Protein AF-A0A4P6FQG2-F1 (afdb_monomer_lite)

Sequence (62 aa):
MRIMTHSAEALLAEAATCRRIAAGMGADPLALSLIEMAEDYEARAAALTPAPMLIAAPDQPA

Secondary structure (DSSP, 8-state):
-------HHHHHHHHHHHHHHHHHHTT-HHHHHHHHHHHHHHHHHHHHS-------------

pLDDT: mean 78.24, std 19.45, range [36.5, 95.06]

Radius of gyration: 17.21 Å; chains: 1; bounding box: 33×42×47 Å

Structure (mmCIF, N/CA/C/O backbone):
data_AF-A0A4P6FQG2-F1
#
_entry.id   AF-A0A4P6FQG2-F1
#
loop_
_atom_site.group_PDB
_atom_site.id
_atom_site.type_symbol
_atom_site.label_atom_id
_atom_site.label_alt_id
_atom_site.label_comp_id
_atom_site.label_asym_id
_atom_site.label_entity_id
_atom_site.label_seq_id
_atom_site.pdbx_PDB_ins_code
_atom_site.Cartn_x
_atom_site.Cartn_y
_atom_site.Cartn_z
_atom_site.occupancy
_atom_site.B_iso_or_equiv
_atom_site.auth_seq_id
_atom_site.auth_comp_id
_atom_site.auth_asym_id
_atom_site.auth_atom_id
_atom_site.pdbx_PDB_model_num
ATOM 1 N N . MET A 1 1 ? 17.993 -18.842 1.288 1.00 36.50 1 MET A N 1
ATOM 2 C CA . MET A 1 1 ? 17.768 -17.382 1.340 1.00 36.50 1 MET A CA 1
ATOM 3 C C . MET A 1 1 ? 17.137 -16.988 0.008 1.00 36.50 1 MET A C 1
ATOM 5 O O . MET A 1 1 ? 17.831 -17.014 -0.998 1.00 36.50 1 MET A O 1
ATOM 9 N N . ARG A 1 2 ? 15.802 -16.850 -0.061 1.00 41.41 2 ARG A N 1
ATOM 10 C CA . ARG A 1 2 ? 15.097 -16.615 -1.337 1.00 41.41 2 ARG A CA 1
ATOM 11 C C . ARG A 1 2 ? 15.258 -15.146 -1.716 1.00 41.41 2 ARG A C 1
ATOM 13 O O . ARG A 1 2 ? 14.799 -14.282 -0.980 1.00 41.41 2 ARG A O 1
ATOM 20 N N . ILE A 1 3 ? 15.917 -14.889 -2.841 1.00 48.22 3 ILE A N 1
ATOM 21 C CA . ILE A 1 3 ? 15.905 -13.591 -3.516 1.00 48.22 3 ILE A CA 1
ATOM 22 C C . ILE A 1 3 ? 14.455 -13.390 -3.970 1.00 48.22 3 ILE A C 1
ATOM 24 O O . ILE A 1 3 ? 14.015 -14.021 -4.928 1.00 48.22 3 ILE A O 1
ATOM 28 N N . MET A 1 4 ? 13.673 -12.626 -3.206 1.00 49.88 4 MET A N 1
ATOM 29 C CA . MET A 1 4 ? 12.330 -12.229 -3.619 1.00 49.88 4 MET A CA 1
ATOM 30 C C . MET A 1 4 ? 12.519 -11.102 -4.626 1.00 49.88 4 MET A C 1
ATOM 32 O O . MET A 1 4 ? 12.817 -9.967 -4.262 1.00 49.88 4 MET A O 1
ATOM 36 N N . THR A 1 5 ? 12.449 -11.432 -5.909 1.00 57.12 5 THR A N 1
ATOM 37 C CA . THR A 1 5 ? 12.404 -10.443 -6.980 1.00 57.12 5 THR A CA 1
ATOM 38 C C . THR A 1 5 ? 11.107 -9.660 -6.791 1.00 57.12 5 THR A C 1
ATOM 40 O O . THR A 1 5 ? 10.029 -10.155 -7.111 1.00 57.12 5 THR A O 1
ATOM 43 N N . HIS A 1 6 ? 11.181 -8.479 -6.178 1.00 63.94 6 HIS A N 1
ATOM 44 C CA . HIS A 1 6 ? 10.025 -7.598 -6.037 1.00 63.94 6 HIS A CA 1
ATOM 45 C C . HIS A 1 6 ? 9.696 -7.028 -7.420 1.00 63.94 6 HIS A C 1
ATOM 47 O O . HIS A 1 6 ? 10.201 -5.975 -7.796 1.00 63.94 6 HIS A O 1
ATOM 53 N N . SER A 1 7 ? 8.908 -7.760 -8.208 1.00 84.94 7 SER A N 1
ATOM 54 C CA . SER A 1 7 ? 8.330 -7.255 -9.456 1.00 84.94 7 SER A CA 1
ATOM 55 C C . SER A 1 7 ? 7.451 -6.036 -9.168 1.00 84.94 7 SER A C 1
ATOM 57 O O . SER A 1 7 ? 6.903 -5.921 -8.069 1.00 84.94 7 SER A O 1
ATOM 59 N N . ALA A 1 8 ? 7.252 -5.161 -10.159 1.00 86.06 8 ALA A N 1
ATOM 60 C CA . ALA A 1 8 ? 6.355 -4.009 -10.027 1.00 86.06 8 ALA A CA 1
ATOM 61 C C . ALA A 1 8 ? 4.959 -4.420 -9.516 1.00 86.06 8 ALA A C 1
ATOM 63 O O . ALA A 1 8 ? 4.433 -3.808 -8.594 1.00 86.06 8 ALA A O 1
ATOM 64 N N . GLU A 1 9 ? 4.409 -5.527 -10.022 1.00 88.62 9 GLU A N 1
ATOM 65 C CA . GLU A 1 9 ? 3.132 -6.087 -9.555 1.00 88.62 9 GLU A CA 1
ATOM 66 C C . GLU A 1 9 ? 3.143 -6.483 -8.071 1.00 88.62 9 GLU A C 1
ATOM 68 O O . GLU A 1 9 ? 2.170 -6.239 -7.361 1.00 88.62 9 GLU A O 1
ATOM 73 N N . ALA A 1 10 ? 4.244 -7.060 -7.577 1.00 89.31 10 ALA A N 1
ATOM 74 C CA . ALA A 1 10 ? 4.366 -7.445 -6.173 1.00 89.31 10 ALA A CA 1
ATOM 75 C C . ALA A 1 10 ? 4.417 -6.212 -5.260 1.00 89.31 10 ALA A C 1
ATOM 77 O O . ALA A 1 10 ? 3.788 -6.202 -4.209 1.00 89.31 10 ALA A O 1
ATOM 78 N N . LEU A 1 11 ? 5.114 -5.154 -5.682 1.00 90.50 11 LEU A N 1
ATOM 79 C CA . LEU A 1 11 ? 5.153 -3.886 -4.951 1.00 90.50 11 LEU A CA 1
ATOM 80 C C . LEU A 1 11 ? 3.775 -3.209 -4.914 1.00 90.50 11 LEU A C 1
ATOM 82 O O . LEU A 1 11 ? 3.355 -2.747 -3.858 1.00 90.50 11 LEU A O 1
ATOM 86 N N . LEU A 1 12 ? 3.027 -3.218 -6.022 1.00 92.31 12 LEU A N 1
ATOM 87 C CA . LEU A 1 12 ? 1.656 -2.692 -6.044 1.00 92.31 12 LEU A CA 1
ATOM 88 C C . LEU A 1 12 ? 0.708 -3.499 -5.143 1.00 92.31 12 LEU A C 1
ATOM 90 O O . LEU A 1 12 ? -0.151 -2.921 -4.475 1.00 92.31 12 LEU A O 1
ATOM 94 N N . ALA A 1 13 ? 0.866 -4.825 -5.085 1.00 92.62 13 ALA A N 1
ATOM 95 C CA . ALA A 1 13 ? 0.084 -5.676 -4.187 1.00 92.62 13 ALA A CA 1
ATOM 96 C C . ALA A 1 13 ? 0.374 -5.379 -2.701 1.00 92.62 13 ALA A C 1
ATOM 98 O O . ALA A 1 13 ? -0.556 -5.319 -1.886 1.00 92.62 13 ALA A O 1
ATOM 99 N N . GLU A 1 14 ? 1.641 -5.144 -2.354 1.00 92.38 14 GLU A N 1
ATOM 100 C CA . GLU A 1 14 ? 2.049 -4.727 -1.007 1.00 92.38 14 GLU A CA 1
ATOM 101 C C . GLU A 1 14 ? 1.489 -3.335 -0.670 1.00 92.38 14 GLU A C 1
ATOM 103 O O . GLU A 1 14 ? 0.859 -3.168 0.375 1.00 92.38 14 GLU A O 1
ATOM 108 N N . ALA A 1 15 ? 1.587 -2.366 -1.589 1.00 94.44 15 ALA A N 1
ATOM 109 C CA . ALA A 1 15 ? 1.010 -1.030 -1.417 1.00 94.44 15 ALA A CA 1
ATOM 110 C C . ALA A 1 15 ? -0.502 -1.074 -1.140 1.00 94.44 15 ALA A C 1
ATOM 112 O O . ALA A 1 15 ? -1.000 -0.453 -0.195 1.00 94.44 15 ALA A O 1
ATOM 113 N N . ALA A 1 16 ? -1.242 -1.864 -1.923 1.00 94.50 16 ALA A N 1
ATOM 114 C CA . ALA A 1 16 ? -2.678 -2.049 -1.735 1.00 94.50 16 ALA A CA 1
ATOM 115 C C . ALA A 1 16 ? -3.011 -2.680 -0.372 1.00 94.50 16 ALA A C 1
ATOM 117 O O . ALA A 1 16 ? -4.022 -2.334 0.248 1.00 94.50 16 ALA A O 1
ATOM 118 N N . THR A 1 17 ? -2.162 -3.590 0.111 1.00 94.44 17 THR A N 1
ATOM 119 C CA . THR A 1 17 ? -2.311 -4.209 1.433 1.00 94.44 17 THR A CA 1
ATOM 120 C C . THR A 1 17 ? -2.100 -3.181 2.541 1.00 94.44 17 THR A C 1
ATOM 122 O O . THR A 1 17 ? -2.962 -3.055 3.414 1.00 94.44 17 THR A O 1
ATOM 125 N N . CYS A 1 18 ? -1.034 -2.380 2.463 1.00 93.50 18 CYS A N 1
ATOM 126 C CA . CYS A 1 18 ? -0.766 -1.290 3.400 1.00 93.50 18 CYS A CA 1
ATOM 127 C C . CYS A 1 18 ? -1.937 -0.295 3.473 1.00 93.50 18 CYS A C 1
ATOM 129 O O . CYS A 1 18 ? -2.415 0.003 4.569 1.00 93.50 18 CYS A O 1
ATOM 131 N N . ARG A 1 19 ? -2.486 0.136 2.327 1.00 93.38 19 ARG A N 1
ATOM 132 C CA . ARG A 1 19 ? -3.647 1.048 2.297 1.00 93.38 19 ARG A CA 1
ATOM 133 C C . ARG A 1 19 ? -4.910 0.430 2.895 1.00 93.38 19 ARG A C 1
ATOM 135 O O . ARG A 1 19 ? -5.655 1.117 3.590 1.00 93.38 19 ARG A O 1
ATOM 142 N N . ARG A 1 20 ? -5.160 -0.861 2.652 1.00 95.06 20 ARG A N 1
ATOM 143 C CA . ARG A 1 20 ? -6.323 -1.564 3.221 1.00 95.06 20 ARG A CA 1
ATOM 144 C C . ARG A 1 20 ? -6.232 -1.652 4.743 1.00 95.06 20 ARG A C 1
ATOM 146 O O . ARG A 1 20 ? -7.238 -1.446 5.416 1.00 95.06 20 ARG A O 1
ATOM 153 N N . ILE A 1 21 ? -5.043 -1.942 5.272 1.00 94.06 21 ILE A N 1
ATOM 154 C CA . ILE A 1 21 ? -4.806 -1.981 6.718 1.00 94.06 21 ILE A CA 1
ATOM 155 C C . ILE A 1 21 ? -4.971 -0.575 7.301 1.00 94.06 21 ILE A C 1
ATOM 157 O O . ILE A 1 21 ? -5.761 -0.409 8.225 1.00 94.06 21 ILE A O 1
ATOM 161 N N . ALA A 1 22 ? -4.330 0.440 6.709 1.00 93.00 22 ALA A N 1
ATOM 162 C CA . ALA A 1 22 ? -4.452 1.833 7.141 1.00 93.00 22 ALA A CA 1
ATOM 163 C C . ALA A 1 22 ? -5.918 2.306 7.189 1.00 93.00 22 ALA A C 1
ATOM 165 O O . ALA A 1 22 ? -6.343 2.917 8.168 1.00 93.00 22 ALA A O 1
ATOM 166 N N . ALA A 1 23 ? -6.726 1.950 6.184 1.00 91.88 23 ALA A N 1
ATOM 167 C CA . ALA A 1 23 ? -8.152 2.278 6.150 1.00 91.88 23 ALA A CA 1
ATOM 168 C C . ALA A 1 23 ? -8.952 1.636 7.300 1.00 91.88 23 ALA A C 1
ATOM 170 O O . ALA A 1 23 ? -9.916 2.228 7.783 1.00 91.88 23 ALA A O 1
ATOM 171 N N . GLY A 1 24 ? -8.550 0.448 7.762 1.00 91.81 24 GLY A N 1
ATOM 172 C CA 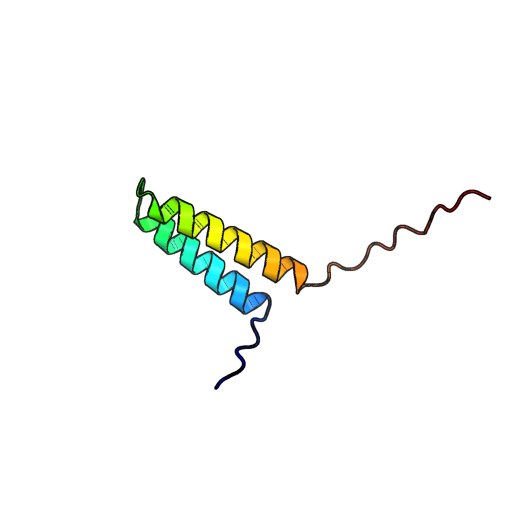. GLY A 1 24 ? -9.161 -0.229 8.908 1.00 91.81 24 GLY A CA 1
ATOM 173 C C . GLY A 1 24 ? -8.766 0.351 10.271 1.00 91.81 24 GLY A C 1
ATOM 174 O O . GLY A 1 24 ? -9.401 0.017 11.269 1.00 91.81 24 GLY A O 1
ATOM 175 N N . MET A 1 25 ? -7.743 1.210 10.328 1.00 90.12 25 MET A N 1
ATOM 176 C CA . MET A 1 25 ? -7.186 1.754 11.574 1.00 90.12 25 MET A CA 1
ATOM 177 C C . MET A 1 25 ? -7.741 3.139 11.946 1.00 90.12 25 MET A C 1
ATOM 179 O O . MET A 1 25 ? -7.621 3.564 13.093 1.00 90.12 25 MET A O 1
ATOM 183 N N . GLY A 1 26 ? -8.384 3.846 11.013 1.00 83.62 26 GLY A N 1
ATOM 184 C CA . GLY A 1 26 ? -8.958 5.168 11.276 1.00 83.62 26 GLY A CA 1
ATOM 185 C C . GLY A 1 26 ? -7.886 6.246 11.47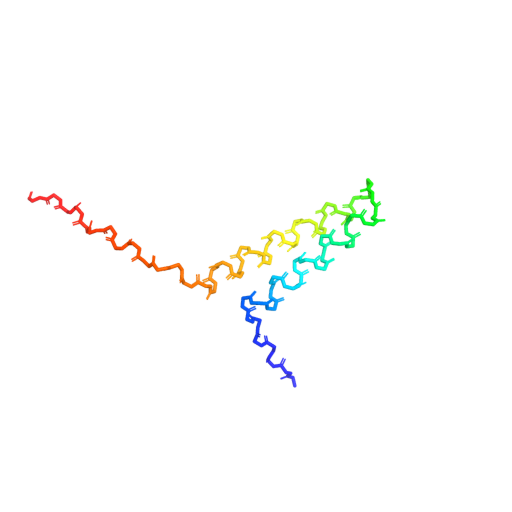3 1.00 83.62 26 GLY A C 1
ATOM 186 O O . GLY A 1 26 ? -7.038 6.432 10.609 1.00 83.62 26 GLY A O 1
ATOM 187 N N . ALA A 1 27 ? -7.939 6.980 12.591 1.00 83.81 27 ALA A N 1
ATOM 188 C CA . ALA A 1 27 ? -7.020 8.089 12.895 1.00 83.81 27 ALA A CA 1
ATOM 189 C C . ALA A 1 27 ? -5.732 7.652 13.624 1.00 83.81 27 ALA A C 1
ATOM 191 O O . ALA A 1 27 ? -5.068 8.472 14.258 1.00 83.81 27 ALA A O 1
ATOM 192 N N . ASP A 1 28 ? -5.403 6.360 13.586 1.00 91.62 28 ASP A N 1
ATOM 193 C CA . ASP A 1 28 ? -4.211 5.839 14.244 1.00 91.62 28 ASP A CA 1
ATOM 194 C C . ASP A 1 28 ? -2.929 6.360 13.561 1.00 91.62 28 ASP A C 1
ATOM 196 O O . ASP A 1 28 ? -2.843 6.350 12.329 1.00 91.62 28 ASP A O 1
ATOM 200 N N . PRO A 1 29 ? -1.907 6.799 14.315 1.00 88.12 29 PRO A N 1
ATOM 201 C CA . PRO A 1 29 ? -0.651 7.274 13.737 1.00 88.12 29 PRO A CA 1
ATOM 202 C C . PRO A 1 29 ? 0.088 6.212 12.903 1.00 88.12 29 PRO A C 1
ATOM 204 O O . PRO A 1 29 ? 0.809 6.576 11.977 1.00 88.12 29 PRO A O 1
ATOM 207 N N . LEU A 1 30 ? -0.115 4.913 13.150 1.00 90.75 30 LEU A N 1
ATOM 208 C CA . LEU A 1 30 ? 0.419 3.853 12.285 1.00 90.75 30 LEU A CA 1
ATOM 209 C C . LEU A 1 30 ? -0.258 3.816 10.911 1.00 90.75 30 LEU A C 1
ATOM 211 O O . LEU A 1 30 ? 0.361 3.355 9.953 1.00 90.75 30 LEU A O 1
ATOM 215 N N . ALA A 1 31 ? -1.496 4.306 10.781 1.00 92.31 31 ALA A N 1
ATOM 216 C CA . ALA A 1 31 ?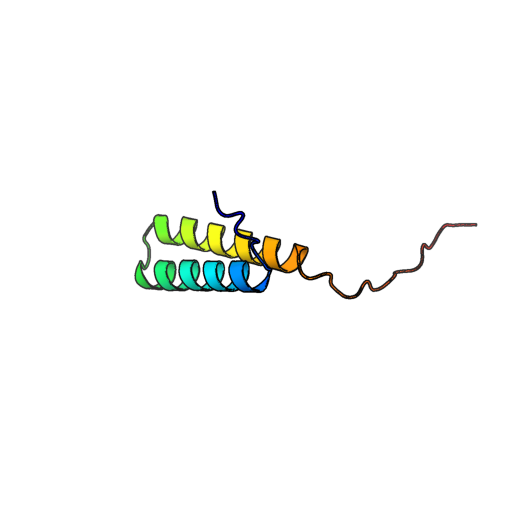 -2.162 4.397 9.485 1.00 92.31 31 ALA A CA 1
ATOM 217 C C . ALA A 1 31 ? -1.403 5.347 8.546 1.00 92.31 31 ALA A C 1
ATOM 219 O O . ALA A 1 31 ? -1.245 5.031 7.370 1.00 92.31 31 ALA A O 1
ATOM 220 N N . LEU A 1 32 ? -0.870 6.457 9.074 1.00 91.31 32 LEU A N 1
ATOM 221 C CA . LEU A 1 32 ? -0.006 7.376 8.324 1.00 91.31 32 LEU A CA 1
ATOM 222 C C . LEU A 1 32 ? 1.262 6.668 7.839 1.00 91.31 32 LEU A C 1
ATOM 224 O O . LEU A 1 32 ? 1.536 6.683 6.644 1.00 91.31 32 LEU A O 1
ATOM 228 N N . SER A 1 33 ? 1.964 5.956 8.724 1.00 94.69 33 SER A N 1
ATOM 229 C CA . SER A 1 33 ? 3.178 5.224 8.340 1.00 94.69 33 SER A CA 1
ATOM 230 C C . SER A 1 33 ? 2.916 4.136 7.293 1.00 94.69 33 SER A C 1
ATOM 232 O O . SER A 1 33 ? 3.740 3.906 6.411 1.00 94.69 33 SER A O 1
ATOM 234 N N . LEU A 1 34 ? 1.759 3.469 7.353 1.00 94.19 34 LEU A N 1
ATOM 235 C CA . LEU A 1 34 ? 1.348 2.494 6.340 1.00 94.19 34 LEU A CA 1
ATOM 236 C C . LEU A 1 34 ? 1.014 3.152 4.997 1.00 94.19 34 LEU A C 1
ATOM 238 O O . LEU A 1 34 ? 1.286 2.561 3.954 1.00 94.19 34 LEU A O 1
ATOM 242 N N . ILE A 1 35 ? 0.438 4.355 5.005 1.00 93.31 35 ILE A N 1
ATOM 243 C CA . ILE A 1 35 ? 0.198 5.129 3.781 1.00 93.31 35 ILE A CA 1
ATOM 244 C C . ILE A 1 35 ? 1.535 5.534 3.154 1.00 93.31 35 ILE A C 1
ATOM 246 O O . ILE A 1 35 ? 1.733 5.263 1.974 1.00 93.31 35 ILE A O 1
ATOM 250 N N . GLU A 1 36 ? 2.473 6.060 3.945 1.00 94.94 36 GLU A N 1
ATOM 251 C CA . GLU A 1 36 ? 3.815 6.426 3.466 1.00 94.94 36 GLU A CA 1
ATOM 252 C C . GLU A 1 36 ? 4.562 5.211 2.882 1.00 94.94 36 GLU A C 1
ATOM 254 O O . GLU A 1 36 ? 5.170 5.301 1.815 1.00 94.94 36 GLU A O 1
ATOM 259 N N . MET A 1 37 ? 4.467 4.037 3.525 1.00 92.81 37 MET A N 1
ATOM 260 C CA . MET A 1 37 ? 5.019 2.793 2.967 1.00 92.81 37 MET A CA 1
ATOM 261 C C . MET A 1 37 ? 4.338 2.381 1.657 1.00 92.81 37 MET A C 1
ATOM 263 O O . MET A 1 37 ? 5.014 1.910 0.742 1.00 92.81 37 MET A O 1
ATOM 267 N N . ALA A 1 38 ? 3.016 2.538 1.547 1.00 94.75 38 ALA A N 1
ATOM 268 C CA . ALA A 1 38 ? 2.303 2.232 0.311 1.00 94.75 38 ALA A CA 1
ATOM 269 C C . ALA A 1 38 ? 2.778 3.125 -0.844 1.00 94.75 38 ALA A C 1
ATOM 271 O O . ALA A 1 38 ? 3.016 2.623 -1.941 1.00 94.75 38 ALA A O 1
ATOM 272 N N . GLU A 1 39 ? 2.973 4.417 -0.583 1.00 93.81 39 GLU A N 1
ATOM 273 C CA . GLU A 1 39 ? 3.471 5.377 -1.570 1.00 93.81 39 GLU A CA 1
ATOM 274 C C . GLU A 1 39 ? 4.906 5.055 -2.021 1.00 93.81 39 GLU A C 1
ATOM 276 O O . GLU A 1 39 ? 5.196 5.115 -3.219 1.00 93.81 39 GLU A O 1
ATOM 281 N N . ASP A 1 40 ? 5.788 4.630 -1.105 1.00 93.94 40 ASP A N 1
ATOM 282 C CA . ASP A 1 40 ? 7.136 4.149 -1.455 1.00 93.94 40 ASP A CA 1
ATOM 283 C C . ASP A 1 40 ? 7.078 2.928 -2.386 1.00 93.94 40 ASP A C 1
ATOM 285 O O . ASP A 1 40 ? 7.757 2.879 -3.419 1.00 93.94 40 ASP A O 1
ATOM 289 N N . TYR A 1 41 ? 6.227 1.950 -2.069 1.00 91.56 41 TYR A N 1
ATOM 290 C CA . TYR A 1 41 ? 6.052 0.772 -2.912 1.00 91.56 41 TYR A CA 1
ATOM 291 C C . TYR A 1 41 ? 5.508 1.123 -4.304 1.00 91.56 41 TYR A C 1
ATOM 293 O O . TYR A 1 41 ? 6.008 0.584 -5.295 1.00 91.56 41 TYR A O 1
ATOM 301 N N . GLU A 1 42 ? 4.549 2.047 -4.409 1.00 91.56 42 GLU A N 1
ATOM 302 C CA . GLU A 1 42 ? 4.031 2.538 -5.695 1.00 91.56 42 GLU A CA 1
ATOM 303 C C . GLU A 1 42 ? 5.126 3.235 -6.519 1.00 91.56 42 GLU A C 1
ATOM 305 O O . GLU A 1 42 ? 5.290 2.936 -7.706 1.00 91.56 42 GLU A O 1
ATOM 310 N N . ALA A 1 43 ? 5.938 4.093 -5.895 1.00 91.31 43 ALA A N 1
ATOM 311 C CA . ALA A 1 43 ? 7.053 4.766 -6.562 1.00 91.31 43 ALA A CA 1
ATOM 312 C C . ALA A 1 43 ? 8.105 3.769 -7.075 1.00 91.31 43 ALA A C 1
ATOM 314 O O . ALA A 1 43 ? 8.593 3.879 -8.205 1.00 91.31 43 ALA A O 1
ATOM 315 N N . ARG A 1 44 ? 8.425 2.744 -6.279 1.00 89.38 44 ARG A N 1
ATOM 316 C CA . ARG A 1 44 ? 9.356 1.678 -6.677 1.00 89.38 44 ARG A CA 1
ATOM 317 C C . ARG A 1 44 ? 8.782 0.804 -7.792 1.00 89.38 44 ARG A C 1
ATOM 319 O O . ARG A 1 44 ? 9.521 0.428 -8.700 1.00 89.38 44 ARG A O 1
ATOM 326 N N . ALA A 1 45 ? 7.482 0.513 -7.770 1.00 89.75 45 ALA A N 1
ATOM 327 C CA . ALA A 1 45 ? 6.808 -0.205 -8.852 1.00 89.75 45 ALA A CA 1
ATOM 328 C C . ALA A 1 45 ? 6.827 0.592 -10.164 1.00 89.75 45 ALA A C 1
ATOM 330 O O . ALA A 1 45 ? 7.085 0.027 -11.232 1.00 89.75 45 ALA A O 1
ATOM 331 N N . ALA A 1 46 ? 6.609 1.906 -10.077 1.00 87.75 46 ALA A N 1
ATOM 332 C CA . ALA A 1 46 ? 6.694 2.816 -11.211 1.00 87.75 46 ALA A CA 1
ATOM 333 C C . ALA A 1 46 ? 8.121 2.893 -11.772 1.00 87.75 46 ALA A C 1
ATOM 335 O O . ALA A 1 46 ? 8.296 2.851 -12.982 1.00 87.75 46 ALA A O 1
ATOM 336 N N . ALA A 1 47 ? 9.150 2.915 -10.921 1.00 86.88 47 ALA A N 1
ATOM 337 C CA . ALA A 1 47 ? 10.544 2.891 -11.368 1.00 86.88 47 ALA A CA 1
ATOM 338 C C . ALA A 1 47 ? 10.933 1.575 -12.074 1.00 86.88 47 ALA A C 1
ATOM 340 O O . ALA A 1 47 ? 11.791 1.573 -12.956 1.00 86.88 47 ALA A O 1
ATOM 341 N N . LEU A 1 48 ? 10.306 0.456 -11.696 1.00 83.62 48 LEU A N 1
ATOM 342 C CA . LEU A 1 48 ? 10.518 -0.853 -12.325 1.00 83.62 48 LEU A CA 1
ATOM 343 C C . LEU A 1 48 ? 9.726 -1.048 -13.617 1.00 83.62 48 LEU A C 1
ATOM 345 O O . LEU A 1 48 ? 10.083 -1.911 -14.418 1.00 83.62 48 LEU A O 1
ATOM 349 N N . THR A 1 49 ? 8.656 -0.280 -13.814 1.00 71.62 49 THR A N 1
ATOM 350 C CA . THR A 1 49 ? 7.909 -0.257 -15.070 1.00 71.62 49 THR A CA 1
ATOM 351 C C . THR A 1 49 ? 8.514 0.849 -15.922 1.00 71.62 49 THR A C 1
ATOM 353 O O . THR A 1 49 ? 8.176 2.011 -15.707 1.00 71.62 49 THR A O 1
ATOM 356 N N . PRO A 1 50 ? 9.422 0.558 -16.870 1.00 60.16 50 PRO A N 1
ATOM 357 C CA . PRO A 1 50 ? 9.926 1.604 -17.739 1.00 60.16 50 PRO A CA 1
ATOM 358 C C . PRO A 1 50 ? 8.730 2.190 -18.487 1.00 60.16 50 PRO A C 1
ATOM 360 O O . PRO A 1 50 ? 8.128 1.530 -19.337 1.00 60.16 50 PRO A O 1
ATOM 363 N N . ALA A 1 51 ? 8.359 3.427 -18.147 1.00 53.88 51 ALA A N 1
ATOM 364 C CA . ALA A 1 51 ? 7.481 4.210 -18.993 1.00 53.88 51 ALA A CA 1
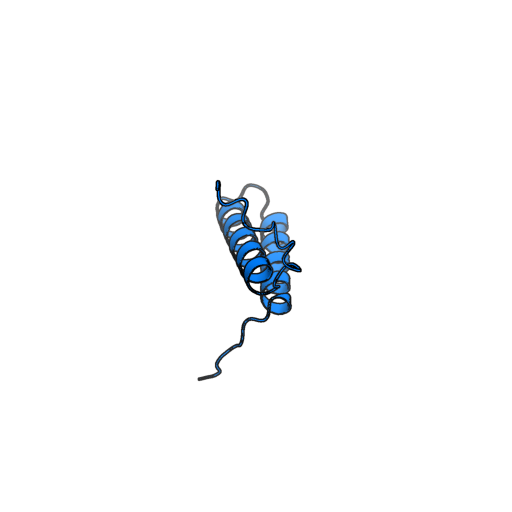ATOM 365 C C . ALA A 1 51 ? 8.092 4.179 -20.402 1.00 53.88 51 ALA A C 1
ATOM 367 O O . ALA A 1 51 ? 9.321 4.288 -20.519 1.00 53.88 51 ALA A O 1
ATOM 368 N N . PRO A 1 52 ? 7.293 4.002 -21.470 1.00 48.03 52 PRO A N 1
ATOM 369 C CA . PRO A 1 52 ? 7.817 4.167 -22.812 1.00 48.03 52 PRO A CA 1
ATOM 370 C C . PRO A 1 52 ? 8.462 5.550 -22.853 1.00 48.03 52 PRO A C 1
ATOM 372 O O . PRO A 1 52 ? 7.789 6.559 -22.645 1.00 48.03 52 PRO A O 1
ATOM 375 N N . MET A 1 53 ? 9.785 5.578 -23.019 1.00 43.25 53 MET A N 1
ATOM 376 C CA . MET A 1 53 ? 10.542 6.807 -23.167 1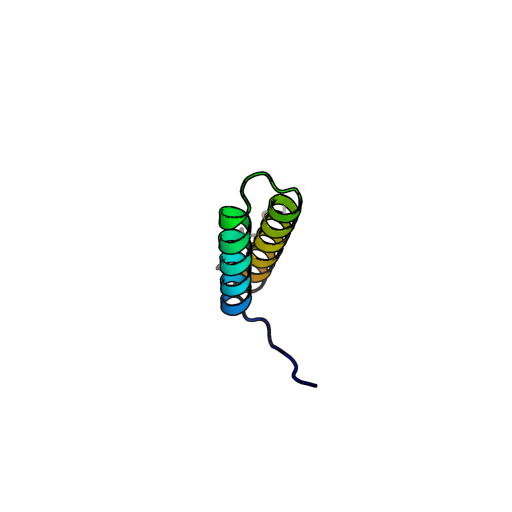.00 43.25 53 MET A CA 1
ATOM 377 C C . MET A 1 53 ? 9.894 7.591 -24.309 1.00 43.25 53 MET A C 1
ATOM 379 O O . MET A 1 53 ? 10.067 7.254 -25.479 1.00 43.25 53 MET A O 1
ATOM 383 N N . LEU A 1 54 ? 9.159 8.654 -23.982 1.00 46.56 54 LEU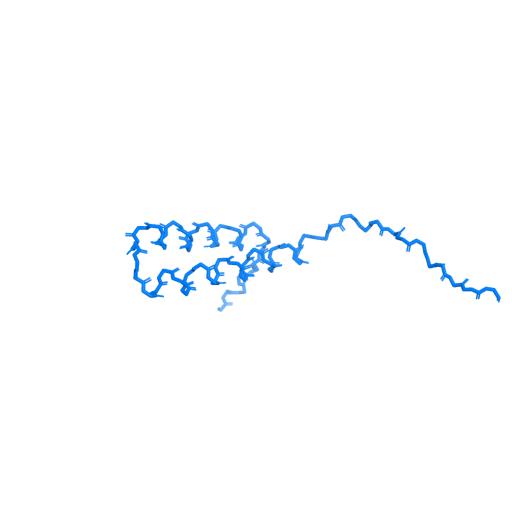 A N 1
ATOM 384 C CA . LEU A 1 54 ? 9.112 9.806 -24.862 1.00 46.56 54 LEU A CA 1
ATOM 385 C C . LEU A 1 54 ? 10.552 10.303 -24.900 1.00 46.56 54 LEU A C 1
ATOM 387 O O . LEU A 1 54 ? 11.013 10.986 -23.988 1.00 46.56 54 LEU A O 1
ATOM 391 N N . ILE A 1 55 ? 11.288 9.869 -25.922 1.00 50.34 55 ILE A N 1
ATOM 392 C CA . ILE A 1 55 ? 12.545 10.484 -26.317 1.00 50.34 55 ILE A CA 1
ATOM 393 C C . ILE A 1 55 ? 12.176 11.926 -26.675 1.00 50.34 55 ILE A C 1
ATOM 395 O O . ILE A 1 55 ? 11.785 12.216 -27.804 1.00 50.34 55 ILE A O 1
ATOM 399 N N . ALA A 1 56 ? 12.235 12.833 -25.703 1.00 46.72 56 ALA A N 1
ATOM 400 C CA . ALA A 1 56 ? 12.431 14.233 -26.014 1.00 46.72 56 ALA A CA 1
ATOM 401 C C . ALA A 1 56 ? 13.828 14.300 -26.638 1.00 46.72 56 ALA A C 1
ATOM 403 O O . ALA A 1 56 ? 14.827 14.033 -25.969 1.00 46.72 56 ALA A O 1
ATOM 404 N N . ALA A 1 57 ? 13.872 14.517 -27.954 1.00 48.09 57 ALA A N 1
ATOM 405 C CA . ALA A 1 57 ? 15.112 14.702 -28.689 1.00 48.09 57 ALA A CA 1
ATOM 406 C C . ALA A 1 57 ? 15.973 15.759 -27.972 1.00 48.09 57 ALA A C 1
ATOM 408 O O . ALA A 1 57 ? 15.420 16.740 -27.468 1.00 48.09 57 ALA A O 1
ATOM 409 N N . PRO A 1 58 ? 17.300 15.570 -27.888 1.00 46.88 58 PRO A N 1
ATOM 410 C CA . PRO A 1 58 ? 18.170 16.567 -27.294 1.00 46.88 58 PRO A CA 1
ATOM 411 C C . PRO A 1 58 ? 18.125 17.829 -28.161 1.00 46.88 58 PRO A C 1
ATOM 413 O O . PRO A 1 58 ? 18.685 17.857 -29.254 1.00 46.88 58 PRO A O 1
ATOM 416 N N . ASP A 1 59 ? 17.456 18.872 -27.679 1.00 55.66 59 ASP A N 1
ATOM 417 C CA . ASP A 1 59 ? 17.629 20.226 -28.200 1.00 55.66 59 ASP A CA 1
ATOM 418 C C . ASP A 1 59 ? 18.982 20.741 -27.675 1.00 55.66 59 ASP A C 1
ATOM 420 O O . ASP A 1 59 ? 19.082 21.353 -26.612 1.00 55.66 59 ASP A O 1
ATOM 424 N N . GLN A 1 60 ? 20.067 20.349 -28.351 1.00 44.00 60 GLN A N 1
ATOM 425 C CA . GLN A 1 60 ? 21.387 20.951 -28.159 1.00 44.00 60 GLN A CA 1
ATOM 426 C C . GLN A 1 60 ? 21.481 22.191 -29.063 1.00 44.00 60 GLN A C 1
ATOM 428 O O . GLN A 1 60 ? 21.288 22.050 -30.272 1.00 44.00 60 GLN A O 1
ATOM 433 N N . PRO A 1 61 ? 21.791 23.389 -28.530 1.00 54.06 61 PRO A N 1
ATOM 434 C CA . PRO A 1 61 ? 21.979 24.572 -29.361 1.00 54.06 61 PRO A CA 1
ATOM 435 C C . PRO A 1 61 ? 23.253 24.452 -30.217 1.00 54.06 61 PRO A C 1
ATOM 437 O O . PRO A 1 61 ? 24.267 23.918 -29.761 1.00 54.06 61 PRO A O 1
ATOM 440 N N . ALA A 1 62 ? 23.130 24.929 -31.461 1.00 55.78 62 ALA A N 1
ATOM 441 C CA . ALA A 1 62 ? 24.108 24.891 -32.554 1.00 55.78 62 ALA A CA 1
ATOM 442 C C . ALA A 1 62 ? 25.318 25.821 -32.372 1.00 55.78 62 ALA A C 1
ATOM 444 O O . ALA A 1 62 ? 25.186 26.847 -31.665 1.00 55.78 62 ALA A O 1
#

Foldseek 3Di:
DDPPPCALVNLQVQLVVLQVVLVVVPPDPVSVVSNVSSVVSNVVSCVNPPDPDPCPDPPDPD